Protein AF-A0A4W5P3E5-F1 (afdb_monomer_lite)

InterPro domains:
  IPR001308 Electron transfer flavoprotein alpha subunit/FixB [PTHR43153] (3-59)
  IPR014731 Electron transfer flavoprotein, alpha subunit, C-terminal [PF00766] (3-30)
  IPR018206 Electron transfer flavoprotein subunit alpha, conserved site [PS00696] (13-39)
  IPR029035 DHS-like NAD/FAD-binding domain superfamily [SSF52467] (2-59)

Secondary structure (DSSP, 8-state):
----SS-PPP-SEEEEES----HHHHHHHTT-SEEEEEES-TT-GGGGT-SEEEE--TT--

Foldseek 3Di:
DDDDDDDDDAAQEAEAEQDLCPPVNCVVPLRHVAYEYEHQDCPRPSVVRHPHYDHDDPPDD

Structure (mmCIF, N/CA/C/O backbone):
data_AF-A0A4W5P3E5-F1
#
_entry.id   AF-A0A4W5P3E5-F1
#
loop_
_atom_site.group_PDB
_atom_site.id
_atom_site.type_symbol
_atom_site.label_atom_id
_atom_site.label_alt_id
_atom_site.label_comp_id
_atom_site.label_asym_id
_atom_site.label_entity_id
_atom_site.label_seq_id
_atom_site.pdbx_PDB_ins_code
_atom_site.Cartn_x
_atom_site.Cartn_y
_atom_site.Cartn_z
_atom_site.occupancy
_atom_site.B_iso_or_equiv
_atom_site.auth_seq_id
_atom_site.auth_comp_id
_atom_site.auth_asym_id
_atom_site.auth_atom_id
_atom_site.pdbx_PDB_model_num
ATOM 1 N N . ARG A 1 1 ? -17.220 22.788 10.458 1.00 47.78 1 ARG A N 1
ATOM 2 C CA . ARG A 1 1 ? -17.522 22.961 11.904 1.00 47.78 1 ARG A CA 1
ATOM 3 C C . ARG A 1 1 ? -16.471 22.185 12.690 1.00 47.78 1 ARG A C 1
ATOM 5 O O . ARG A 1 1 ? -16.376 20.997 12.420 1.00 47.78 1 ARG A O 1
ATOM 12 N N . PRO A 1 2 ? -15.685 22.784 13.602 1.00 45.50 2 PRO A N 1
ATOM 13 C CA . PRO A 1 2 ? -14.885 21.989 14.521 1.00 45.50 2 PRO A CA 1
ATOM 14 C C . PRO A 1 2 ? -15.807 21.483 15.633 1.00 45.50 2 PRO A C 1
ATOM 16 O O . PRO A 1 2 ? -16.496 22.272 16.279 1.00 45.50 2 PRO A O 1
ATOM 19 N N . ILE A 1 3 ? -15.847 20.172 15.834 1.00 45.56 3 ILE A N 1
ATOM 20 C CA . ILE A 1 3 ? -16.457 19.564 17.014 1.00 45.56 3 ILE A CA 1
ATOM 21 C C . ILE A 1 3 ? -15.380 18.716 17.680 1.00 45.56 3 ILE A C 1
ATOM 23 O O . ILE A 1 3 ? -14.884 17.774 17.077 1.00 45.56 3 ILE A O 1
ATOM 27 N N . GLY A 1 4 ? -15.066 19.064 18.931 1.00 46.50 4 GLY A N 1
ATOM 28 C CA . GLY A 1 4 ? -14.435 18.164 19.895 1.00 46.50 4 GLY A CA 1
ATOM 29 C C . GLY A 1 4 ? -12.910 18.161 19.888 1.00 46.50 4 GLY A C 1
ATOM 30 O O . GLY A 1 4 ? -12.268 17.794 18.917 1.00 46.50 4 GLY A O 1
ATOM 31 N N . LYS A 1 5 ? -12.322 18.566 21.009 1.00 48.97 5 LYS A N 1
ATOM 32 C CA . LYS A 1 5 ? -10.881 18.589 21.270 1.00 48.97 5 LYS A CA 1
ATOM 33 C C . LYS A 1 5 ? -10.242 17.184 21.201 1.00 48.97 5 LYS A C 1
ATOM 35 O O . LYS A 1 5 ? -10.875 16.190 21.538 1.00 48.97 5 LYS A O 1
ATOM 40 N N . THR A 1 6 ? -8.942 17.173 20.874 1.00 58.59 6 THR A N 1
ATOM 41 C CA . THR A 1 6 ? -7.928 16.141 21.208 1.00 58.59 6 THR A CA 1
ATOM 42 C C . THR A 1 6 ? -8.034 14.746 20.571 1.00 58.59 6 THR A C 1
ATOM 44 O O . THR A 1 6 ? -8.002 13.742 21.273 1.00 58.59 6 THR A O 1
ATOM 47 N N . GLY A 1 7 ? -8.022 14.646 19.240 1.00 47.91 7 GLY A N 1
ATOM 48 C CA . GLY A 1 7 ? -7.749 13.376 18.559 1.00 47.91 7 GLY A CA 1
ATOM 49 C C . GLY A 1 7 ? -7.350 13.607 17.108 1.00 47.91 7 GLY A C 1
ATOM 50 O O . GLY A 1 7 ? -8.010 14.365 16.408 1.00 47.91 7 GLY A O 1
ATOM 51 N N . ARG A 1 8 ? -6.235 13.014 16.674 1.00 55.56 8 ARG A N 1
ATOM 52 C CA . ARG A 1 8 ? -5.750 13.019 15.282 1.00 55.56 8 ARG A CA 1
ATOM 53 C C . ARG A 1 8 ? -6.936 12.696 14.360 1.00 55.56 8 ARG A C 1
ATOM 55 O O . ARG A 1 8 ? -7.594 11.697 14.613 1.00 55.56 8 ARG A O 1
ATOM 62 N N . GLY A 1 9 ? -7.264 13.555 13.391 1.00 59.12 9 GLY A N 1
ATOM 63 C CA . GLY A 1 9 ? -8.443 13.364 12.535 1.00 59.12 9 GLY A CA 1
ATOM 64 C C . GLY A 1 9 ? -8.408 11.991 11.866 1.00 59.12 9 GLY A C 1
ATOM 65 O O . GLY A 1 9 ? -7.378 11.615 11.311 1.00 59.12 9 GLY A O 1
ATOM 66 N N . TRP A 1 10 ? -9.494 11.227 11.980 1.00 62.88 10 TRP A N 1
ATOM 67 C CA . TRP A 1 10 ? -9.580 9.898 11.381 1.00 62.88 10 TRP A CA 1
ATOM 68 C C . TRP A 1 10 ? -9.708 10.100 9.873 1.00 62.88 10 TRP A C 1
ATOM 70 O O . TRP A 1 10 ? -10.613 10.796 9.413 1.00 62.88 10 TRP A O 1
ATOM 80 N N . VAL A 1 11 ? -8.760 9.566 9.109 1.00 78.56 11 VAL A N 1
ATOM 81 C CA . VAL A 1 11 ? -8.807 9.627 7.649 1.00 78.56 11 VAL A CA 1
ATOM 82 C C . VAL A 1 11 ? -9.841 8.606 7.189 1.00 78.56 11 VAL A C 1
ATOM 84 O O . VAL A 1 11 ? -9.674 7.409 7.386 1.00 78.56 11 VAL A O 1
ATOM 87 N N . GLU A 1 12 ? -10.947 9.048 6.602 1.00 86.81 12 GLU A N 1
ATOM 88 C CA . GLU A 1 12 ? -11.943 8.099 6.086 1.00 86.81 12 GLU A CA 1
ATOM 89 C C . GLU A 1 12 ? -11.515 7.492 4.745 1.00 86.81 12 GLU A C 1
ATOM 91 O O . GLU A 1 12 ? -11.788 6.326 4.482 1.00 86.81 12 GLU A O 1
ATOM 96 N N . LEU A 1 13 ? -10.808 8.263 3.918 1.00 90.62 13 LEU A N 1
ATOM 97 C CA . LEU A 1 13 ? -10.335 7.850 2.602 1.00 90.62 13 LEU A CA 1
ATOM 98 C C . LEU A 1 13 ? -8.889 8.295 2.396 1.00 90.62 13 LEU A C 1
ATOM 100 O O . LEU A 1 13 ? -8.578 9.483 2.491 1.00 90.62 13 LEU A O 1
ATOM 104 N N . TYR A 1 14 ? -8.031 7.339 2.065 1.00 92.75 14 TYR A N 1
ATOM 105 C CA . TYR A 1 14 ? -6.642 7.543 1.697 1.00 92.75 14 TYR A CA 1
ATOM 106 C C . TYR A 1 14 ? -6.420 7.126 0.247 1.00 92.75 14 TYR A C 1
ATOM 108 O O . TYR A 1 14 ? -6.739 6.001 -0.127 1.00 92.75 14 TYR A O 1
ATOM 116 N N . ILE A 1 15 ? -5.864 8.019 -0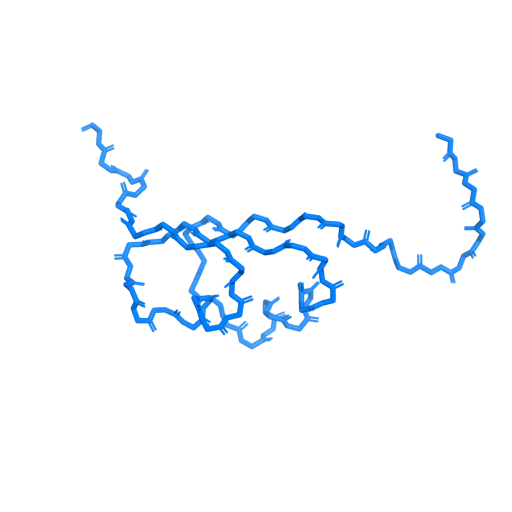.571 1.00 94.25 15 ILE A N 1
ATOM 117 C CA . ILE A 1 15 ? -5.570 7.740 -1.980 1.00 94.25 15 ILE A CA 1
ATOM 118 C C . ILE A 1 15 ? -4.057 7.843 -2.183 1.00 94.25 15 ILE A C 1
ATOM 120 O O . ILE A 1 15 ? -3.488 8.933 -2.130 1.00 94.25 15 ILE A O 1
ATOM 124 N N . ALA A 1 16 ? -3.411 6.702 -2.407 1.00 94.31 16 ALA A N 1
ATOM 125 C CA . ALA A 1 16 ? -1.998 6.584 -2.732 1.00 94.31 16 ALA A CA 1
ATOM 126 C C . ALA A 1 16 ? -1.815 6.574 -4.256 1.00 94.31 16 ALA A C 1
ATOM 128 O O . ALA A 1 16 ? -2.276 5.659 -4.934 1.00 94.31 16 ALA A O 1
ATOM 129 N N . VAL A 1 17 ? -1.134 7.585 -4.797 1.00 95.75 17 VAL A N 1
ATOM 130 C CA . VAL A 1 17 ? -0.878 7.732 -6.240 1.00 95.75 17 VAL A CA 1
ATO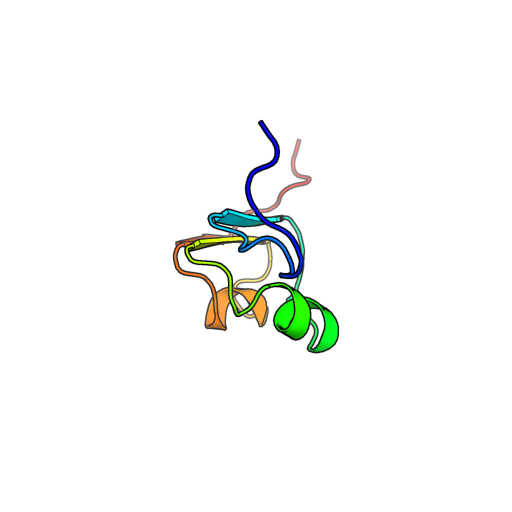M 131 C C . VAL A 1 17 ? 0.629 7.782 -6.464 1.00 95.75 17 VAL A C 1
ATOM 133 O O . VAL A 1 17 ? 1.277 8.705 -5.977 1.00 95.75 17 VAL A O 1
ATOM 136 N N . ALA A 1 18 ? 1.178 6.795 -7.180 1.00 94.06 18 ALA A N 1
ATOM 137 C CA . ALA A 1 18 ? 2.622 6.622 -7.389 1.00 94.06 18 ALA A CA 1
ATOM 138 C C . ALA A 1 18 ? 3.430 6.508 -6.077 1.00 94.06 18 ALA A C 1
ATOM 140 O O . ALA A 1 18 ? 4.521 7.068 -5.953 1.00 94.06 18 ALA A O 1
ATOM 141 N N . ILE A 1 19 ? 2.886 5.805 -5.077 1.00 94.06 19 ILE A N 1
ATOM 142 C CA . ILE A 1 19 ? 3.555 5.567 -3.793 1.00 94.06 19 ILE A CA 1
ATOM 143 C C . ILE A 1 19 ? 3.734 4.068 -3.584 1.00 94.06 19 ILE A C 1
ATOM 145 O O . ILE A 1 19 ? 2.751 3.336 -3.546 1.00 94.06 19 ILE A O 1
ATOM 149 N N . SER A 1 20 ? 4.975 3.626 -3.377 1.00 89.50 20 SER A N 1
ATOM 150 C CA . SER A 1 20 ? 5.298 2.205 -3.197 1.00 89.50 20 SER A CA 1
ATOM 151 C C . SER A 1 20 ? 4.836 1.622 -1.858 1.00 89.50 20 SER A C 1
ATOM 153 O O . SER A 1 20 ? 4.592 0.429 -1.760 1.00 89.50 20 SER A O 1
ATOM 155 N N . GLY A 1 21 ? 4.672 2.446 -0.817 1.00 87.50 21 GLY A N 1
ATOM 156 C CA . GLY A 1 21 ? 4.233 1.991 0.510 1.00 87.50 21 GLY A CA 1
ATOM 157 C C . GLY A 1 21 ? 5.377 1.674 1.482 1.00 87.50 21 GLY A C 1
ATOM 158 O O . GLY A 1 21 ? 5.327 0.682 2.200 1.00 87.50 21 GLY A O 1
ATOM 159 N N . ALA A 1 22 ? 6.411 2.522 1.546 1.00 90.88 22 ALA A N 1
ATOM 160 C CA . ALA A 1 22 ? 7.454 2.420 2.576 1.00 90.88 22 ALA A CA 1
ATOM 161 C C . ALA A 1 22 ? 6.866 2.402 4.007 1.00 90.88 22 ALA A C 1
ATOM 163 O O . ALA A 1 22 ? 5.836 3.021 4.272 1.00 90.88 22 ALA A O 1
ATOM 164 N N . ILE A 1 23 ? 7.548 1.750 4.958 1.00 85.88 23 ILE A N 1
ATOM 165 C CA . ILE A 1 23 ? 7.052 1.496 6.331 1.00 85.88 23 ILE A CA 1
ATOM 166 C C . ILE A 1 23 ? 6.538 2.769 7.029 1.00 85.88 23 ILE A C 1
ATOM 168 O O . ILE A 1 23 ? 5.488 2.755 7.672 1.00 85.88 23 ILE A O 1
ATOM 172 N N . GLN A 1 24 ? 7.246 3.889 6.883 1.00 84.06 24 GLN A N 1
ATOM 173 C CA . GLN A 1 24 ? 6.864 5.175 7.473 1.00 84.06 24 GLN A CA 1
ATOM 174 C C . GLN A 1 24 ? 5.596 5.754 6.835 1.00 84.06 24 GLN A C 1
ATOM 176 O O . GLN A 1 24 ? 4.821 6.427 7.511 1.00 84.06 24 GLN A O 1
ATOM 181 N N . HIS A 1 25 ? 5.375 5.477 5.550 1.00 82.62 25 HIS A N 1
ATOM 182 C CA . HIS A 1 25 ? 4.171 5.874 4.836 1.00 82.62 25 HIS A CA 1
ATOM 183 C C . HIS A 1 25 ? 2.960 5.083 5.343 1.00 82.62 25 HIS A C 1
ATOM 185 O O . HIS A 1 25 ? 1.960 5.676 5.740 1.00 82.62 25 HIS A O 1
ATOM 191 N N . LEU A 1 26 ? 3.094 3.755 5.434 1.00 84.50 26 LEU A N 1
ATOM 192 C CA . LEU A 1 26 ? 2.051 2.859 5.944 1.00 84.50 26 LEU A CA 1
ATOM 193 C C . LEU A 1 26 ? 1.643 3.204 7.382 1.00 84.50 26 LEU A C 1
ATOM 195 O O . LEU A 1 26 ? 0.458 3.249 7.705 1.00 84.50 26 LEU A O 1
ATOM 199 N N . ALA A 1 27 ? 2.610 3.532 8.243 1.00 85.06 27 ALA A N 1
ATOM 200 C CA . ALA A 1 27 ? 2.346 3.903 9.632 1.00 85.06 27 ALA A CA 1
ATOM 201 C C . ALA A 1 27 ? 1.415 5.123 9.785 1.00 85.06 27 ALA A C 1
ATOM 203 O O . ALA A 1 27 ? 0.717 5.222 10.793 1.00 85.06 27 ALA A O 1
ATOM 204 N N . GLY A 1 28 ? 1.407 6.039 8.810 1.00 82.50 28 GLY A N 1
ATOM 205 C CA . GLY A 1 28 ? 0.571 7.242 8.822 1.00 82.50 28 GLY A CA 1
ATOM 206 C C . GLY A 1 28 ? -0.826 7.064 8.222 1.00 82.50 28 GLY A C 1
ATOM 207 O O . GLY A 1 28 ? -1.679 7.917 8.449 1.00 82.50 28 GLY A O 1
ATOM 208 N N . MET A 1 29 ? -1.059 5.981 7.474 1.00 88.50 29 MET A N 1
ATOM 209 C CA . MET A 1 29 ? -2.287 5.762 6.696 1.00 88.50 29 MET A CA 1
ATOM 210 C C . MET A 1 29 ? -3.053 4.493 7.077 1.00 88.50 29 MET A C 1
ATOM 212 O O . MET A 1 29 ? -4.229 4.402 6.744 1.00 88.50 29 MET A O 1
ATOM 216 N N . LYS A 1 30 ? -2.437 3.555 7.810 1.00 81.06 30 LYS A N 1
ATOM 217 C CA . LYS A 1 30 ? -3.026 2.249 8.164 1.00 81.06 30 LYS A CA 1
ATOM 218 C C . LYS A 1 30 ? -4.371 2.314 8.896 1.00 81.06 30 LYS A C 1
ATOM 220 O O . LYS A 1 30 ? -5.128 1.357 8.844 1.00 81.06 30 LYS A O 1
ATOM 225 N N . ASP A 1 31 ? -4.648 3.417 9.592 1.00 86.06 31 ASP A N 1
ATOM 226 C CA . ASP A 1 31 ? -5.892 3.605 10.347 1.00 86.06 31 ASP A CA 1
ATOM 227 C C . ASP A 1 31 ? -6.993 4.243 9.475 1.00 86.06 31 ASP A C 1
ATOM 229 O O . ASP A 1 31 ? -8.043 4.640 9.983 1.00 86.06 31 ASP A O 1
ATOM 233 N N . SER A 1 32 ? -6.751 4.382 8.164 1.00 89.50 32 SER A N 1
ATOM 234 C CA . SER A 1 32 ? -7.746 4.895 7.228 1.00 89.50 32 SER A CA 1
ATOM 235 C C . SER A 1 32 ? -8.850 3.872 7.007 1.00 89.50 32 SER A C 1
ATOM 237 O O . SER A 1 32 ?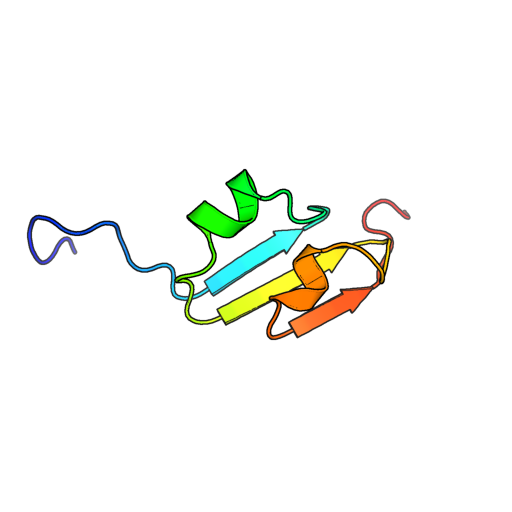 -8.581 2.683 6.869 1.00 89.50 32 SER A O 1
ATOM 239 N N . LYS A 1 33 ? -10.100 4.332 6.930 1.00 91.00 33 LYS A N 1
ATOM 240 C CA . LYS A 1 33 ? -11.243 3.432 6.707 1.00 91.00 33 LYS A CA 1
ATOM 241 C C . LYS A 1 33 ? -11.259 2.832 5.298 1.00 91.00 33 LYS A C 1
ATOM 243 O O . LYS A 1 33 ? -11.795 1.744 5.106 1.00 91.00 33 LYS A O 1
ATOM 248 N N . THR A 1 34 ? -10.739 3.557 4.314 1.00 93.50 34 THR A N 1
ATOM 249 C CA . THR A 1 34 ? -10.621 3.084 2.936 1.00 93.50 34 THR A CA 1
ATOM 250 C C . THR A 1 34 ? -9.305 3.548 2.330 1.00 93.50 34 THR A C 1
ATOM 252 O O . THR A 1 34 ? -8.961 4.726 2.423 1.00 93.50 34 THR A O 1
ATOM 255 N N . ILE A 1 35 ? -8.590 2.634 1.686 1.00 94.94 35 ILE A N 1
ATOM 256 C CA . ILE A 1 35 ? -7.307 2.844 1.026 1.00 94.94 35 ILE A CA 1
ATOM 257 C C . ILE A 1 35 ? -7.453 2.497 -0.457 1.00 94.94 35 ILE A C 1
ATOM 259 O O . ILE A 1 35 ? -7.797 1.375 -0.826 1.00 94.94 35 ILE A O 1
ATOM 263 N N . VAL A 1 36 ? -7.145 3.463 -1.317 1.00 97.19 36 VAL A N 1
ATOM 264 C CA . VAL A 1 36 ? -7.083 3.296 -2.772 1.00 97.19 36 VAL A CA 1
ATOM 265 C C . VAL A 1 36 ? -5.638 3.470 -3.218 1.00 97.19 36 VAL A C 1
ATOM 267 O O . VAL A 1 36 ? -5.018 4.479 -2.890 1.00 97.19 36 VAL A O 1
ATOM 270 N N . ALA A 1 37 ? -5.107 2.520 -3.980 1.00 97.25 37 ALA A N 1
ATOM 271 C CA . ALA A 1 37 ? -3.760 2.569 -4.532 1.00 97.25 37 ALA A CA 1
ATOM 272 C C . ALA A 1 37 ? -3.791 2.599 -6.063 1.00 97.25 37 ALA A C 1
ATOM 274 O O . ALA A 1 37 ? -4.439 1.767 -6.696 1.00 97.25 37 ALA A O 1
ATOM 275 N N . ILE A 1 38 ? -3.060 3.542 -6.658 1.00 97.62 38 ILE A N 1
ATOM 276 C CA . ILE A 1 38 ? -2.778 3.581 -8.093 1.00 97.62 38 ILE A CA 1
ATOM 277 C C . ILE A 1 38 ? -1.266 3.639 -8.276 1.00 97.62 38 ILE A C 1
ATOM 279 O O . ILE A 1 38 ? -0.623 4.607 -7.857 1.00 97.62 38 ILE A O 1
ATOM 283 N N . ASN A 1 39 ? -0.690 2.604 -8.880 1.00 96.88 39 ASN A N 1
ATOM 284 C CA . ASN A 1 39 ? 0.751 2.528 -9.094 1.00 96.88 39 ASN A CA 1
ATOM 285 C C . ASN A 1 39 ? 1.099 1.632 -10.292 1.00 96.88 39 ASN A C 1
ATOM 287 O O . ASN A 1 39 ? 0.272 0.845 -10.742 1.00 96.88 39 ASN A O 1
ATOM 291 N N . LYS A 1 40 ? 2.312 1.768 -10.829 1.00 95.94 40 LYS A N 1
ATOM 292 C CA . LYS A 1 40 ? 2.760 1.043 -12.024 1.00 95.94 40 LYS A CA 1
ATOM 293 C C . LYS A 1 40 ? 3.204 -0.385 -11.720 1.00 95.94 40 LYS A C 1
ATOM 295 O O . LYS A 1 40 ? 3.002 -1.261 -12.556 1.00 95.94 40 LYS A O 1
ATOM 300 N N . ASP A 1 41 ? 3.837 -0.597 -10.571 1.00 95.56 41 ASP A N 1
ATOM 301 C CA . ASP A 1 41 ? 4.377 -1.897 -10.184 1.00 95.56 41 ASP A CA 1
ATOM 302 C C . ASP A 1 41 ? 3.355 -2.666 -9.331 1.00 95.56 41 ASP A C 1
ATOM 304 O O . ASP A 1 41 ? 3.084 -2.236 -8.211 1.00 95.56 41 ASP A O 1
ATOM 308 N N . PRO A 1 42 ? 2.766 -3.775 -9.821 1.00 95.44 42 PRO A N 1
ATOM 309 C CA . PRO A 1 42 ? 1.798 -4.560 -9.052 1.00 95.44 42 PRO A CA 1
ATOM 310 C C . PRO A 1 42 ? 2.386 -5.189 -7.781 1.00 95.44 42 PRO A C 1
ATOM 312 O O . PRO A 1 42 ? 1.624 -5.560 -6.892 1.00 95.44 42 PRO A O 1
ATOM 315 N N . GLU A 1 43 ? 3.713 -5.294 -7.680 1.00 95.56 43 GLU A N 1
ATOM 316 C CA . GLU A 1 43 ? 4.403 -5.883 -6.530 1.00 95.56 43 GLU A CA 1
ATOM 317 C C . GLU A 1 43 ? 4.677 -4.859 -5.413 1.00 95.56 43 GLU A C 1
ATOM 319 O O . GLU A 1 43 ? 5.227 -5.210 -4.363 1.00 95.56 43 GLU A O 1
ATOM 324 N N . ASP A 1 44 ? 4.294 -3.589 -5.603 1.00 95.75 44 ASP A N 1
ATOM 325 C CA . ASP A 1 44 ? 4.552 -2.550 -4.611 1.00 95.75 44 ASP A CA 1
ATOM 326 C C . ASP A 1 44 ? 3.802 -2.815 -3.284 1.00 95.75 44 ASP A C 1
ATOM 328 O O . ASP A 1 44 ? 2.593 -3.086 -3.287 1.00 95.75 44 ASP A O 1
ATOM 332 N N . PRO A 1 45 ? 4.470 -2.665 -2.118 1.00 94.56 45 PRO A N 1
ATOM 333 C CA . PRO A 1 45 ? 3.892 -2.933 -0.797 1.00 94.56 45 PRO A CA 1
ATOM 334 C C . PRO A 1 45 ? 2.553 -2.247 -0.495 1.00 94.56 45 PRO A C 1
ATOM 336 O O . PRO A 1 45 ? 1.772 -2.757 0.308 1.00 94.56 45 PRO A O 1
ATOM 339 N N . ILE A 1 46 ? 2.258 -1.107 -1.123 1.00 95.62 46 ILE A N 1
ATOM 340 C CA . ILE A 1 46 ? 0.985 -0.399 -0.959 1.00 95.62 46 ILE A CA 1
ATOM 341 C C . ILE A 1 46 ? -0.223 -1.272 -1.325 1.00 95.62 46 ILE A C 1
ATOM 343 O O . ILE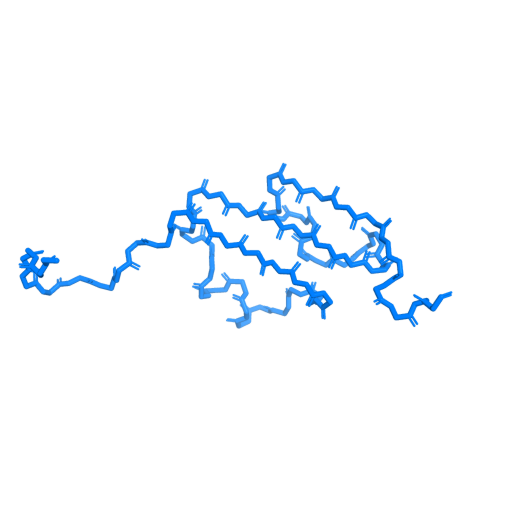 A 1 46 ? -1.271 -1.156 -0.692 1.00 95.62 46 ILE A O 1
ATOM 347 N N . PHE A 1 47 ? -0.078 -2.179 -2.298 1.00 96.06 47 PHE A N 1
ATOM 348 C CA . PHE A 1 47 ? -1.163 -3.057 -2.733 1.00 96.06 47 PHE A CA 1
ATOM 349 C C . PHE A 1 47 ? -1.502 -4.134 -1.700 1.00 96.06 47 PHE A C 1
ATOM 351 O O . PHE A 1 47 ? -2.616 -4.644 -1.705 1.00 96.06 47 PHE A O 1
ATOM 358 N N . GLN A 1 48 ? -0.598 -4.428 -0.760 1.00 94.06 48 GLN A N 1
ATOM 359 C CA . GLN A 1 48 ? -0.858 -5.380 0.328 1.00 94.06 48 GLN A CA 1
ATOM 360 C C . GLN A 1 48 ? -1.831 -4.828 1.377 1.00 94.06 48 GLN A C 1
ATOM 362 O O . GLN A 1 48 ? -2.409 -5.597 2.141 1.00 94.06 48 GLN A O 1
ATOM 367 N N . VAL A 1 49 ? -1.991 -3.502 1.437 1.00 93.25 49 VAL A N 1
ATOM 368 C CA . VAL A 1 49 ? -2.853 -2.820 2.415 1.00 93.25 49 VAL A CA 1
ATOM 369 C C . VAL A 1 49 ? -4.020 -2.068 1.772 1.00 93.25 49 VAL A C 1
ATOM 371 O O . VAL A 1 49 ? -4.805 -1.454 2.487 1.00 93.25 49 VAL A O 1
ATOM 374 N N . ALA A 1 50 ? -4.116 -2.052 0.440 1.00 95.75 50 ALA A N 1
ATOM 375 C CA . ALA A 1 50 ? -5.147 -1.309 -0.273 1.00 95.75 50 ALA A CA 1
ATOM 376 C C . ALA A 1 50 ? -6.463 -2.093 -0.347 1.00 95.75 50 ALA A C 1
ATOM 378 O O . ALA A 1 50 ? -6.466 -3.275 -0.683 1.00 95.75 50 ALA A O 1
ATOM 379 N N . ASP A 1 51 ? -7.586 -1.413 -0.113 1.00 96.81 51 ASP A N 1
ATOM 380 C CA . ASP A 1 51 ? -8.921 -1.972 -0.361 1.00 96.81 51 ASP A CA 1
ATOM 381 C C . ASP A 1 51 ? -9.222 -2.025 -1.864 1.00 96.81 51 ASP A C 1
ATOM 383 O O . ASP A 1 51 ? -9.878 -2.943 -2.355 1.00 96.81 51 ASP A O 1
ATOM 387 N N . TYR A 1 52 ? -8.722 -1.031 -2.603 1.00 97.62 52 TYR A N 1
ATOM 388 C CA . TYR A 1 52 ? -8.851 -0.941 -4.052 1.00 97.62 52 TYR A CA 1
ATOM 389 C C . TYR A 1 52 ? -7.491 -0.645 -4.679 1.00 97.62 52 TYR A C 1
ATOM 391 O O . TYR A 1 52 ? -6.823 0.313 -4.294 1.00 97.62 52 TYR A O 1
ATOM 399 N N . GLY A 1 53 ? -7.099 -1.439 -5.674 1.00 96.94 53 GLY A N 1
ATOM 400 C CA . GLY A 1 53 ? -5.844 -1.277 -6.403 1.00 96.94 53 GLY A CA 1
ATOM 401 C C . GLY A 1 53 ? -6.066 -1.133 -7.907 1.00 96.94 53 GLY A C 1
ATOM 402 O O . GLY A 1 53 ? -6.812 -1.910 -8.499 1.00 96.94 53 GLY A O 1
ATOM 403 N N . LEU A 1 54 ? -5.396 -0.164 -8.528 1.00 97.75 54 LEU A N 1
ATOM 404 C CA . LEU A 1 54 ? -5.283 -0.029 -9.978 1.00 97.75 54 LEU A CA 1
ATOM 405 C C . LEU A 1 54 ? -3.807 -0.043 -10.381 1.00 97.75 54 LEU A C 1
ATOM 407 O O . LEU A 1 54 ? -3.033 0.828 -9.982 1.00 97.75 54 LEU A O 1
ATOM 411 N N . VAL A 1 55 ? -3.440 -1.012 -11.217 1.00 97.25 55 VAL A N 1
ATOM 412 C CA . VAL A 1 55 ? -2.107 -1.081 -11.819 1.00 97.25 55 VAL A CA 1
ATOM 413 C C . VAL A 1 55 ? -2.125 -0.272 -13.111 1.00 97.25 55 VAL A C 1
ATOM 415 O O . VAL A 1 55 ? -2.763 -0.669 -14.086 1.00 97.25 55 VAL A O 1
ATOM 418 N N . ALA A 1 56 ? -1.478 0.890 -13.105 1.00 95.38 56 ALA A N 1
ATOM 419 C CA . ALA A 1 56 ? -1.462 1.803 -14.241 1.00 95.38 56 ALA A CA 1
ATOM 420 C C . ALA A 1 56 ? -0.198 2.666 -14.256 1.00 95.38 56 ALA A C 1
ATOM 422 O O . ALA A 1 56 ? 0.307 3.086 -13.214 1.00 95.38 56 ALA A O 1
ATOM 423 N N . ASP A 1 57 ? 0.289 2.976 -15.458 1.00 92.94 57 ASP A N 1
ATOM 424 C CA . ASP A 1 57 ? 1.325 3.989 -15.632 1.00 92.94 57 ASP A CA 1
ATOM 425 C C . ASP A 1 57 ? 0.688 5.385 -15.609 1.00 92.94 57 ASP A C 1
ATOM 427 O O . ASP A 1 57 ? -0.084 5.753 -16.493 1.00 92.94 57 ASP A O 1
ATOM 431 N N . LEU A 1 58 ? 1.006 6.150 -14.568 1.00 87.75 58 LEU A N 1
ATOM 432 C CA . LEU A 1 58 ? 0.422 7.462 -14.289 1.00 87.75 58 LEU A CA 1
ATOM 433 C C . LEU A 1 58 ? 1.015 8.599 -15.130 1.00 87.75 58 LEU A C 1
ATOM 435 O O . LEU A 1 58 ? 0.472 9.703 -15.122 1.00 87.75 58 LEU A O 1
ATOM 439 N N . PHE A 1 59 ? 2.129 8.355 -15.824 1.00 86.12 59 PHE A N 1
ATOM 440 C CA . PHE A 1 59 ? 2.859 9.381 -16.574 1.00 86.12 59 PH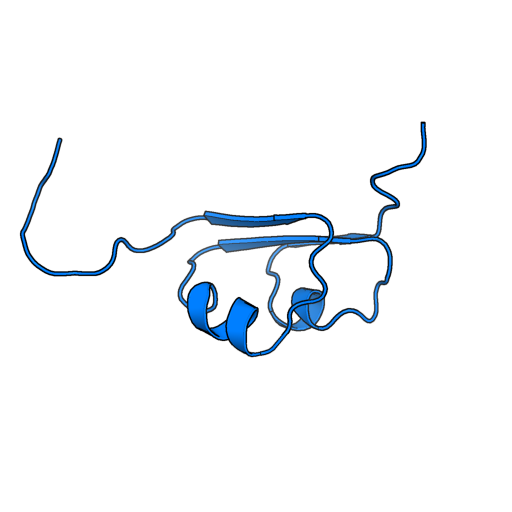E A CA 1
ATOM 441 C C . PHE A 1 59 ? 2.871 9.129 -18.085 1.00 86.12 59 PHE A C 1
ATOM 443 O O . PHE A 1 59 ? 3.524 9.874 -18.822 1.00 86.12 59 PHE A O 1
ATOM 450 N N . LEU A 1 60 ? 2.142 8.115 -18.560 1.00 80.06 60 LEU A N 1
ATOM 451 C CA . LEU A 1 60 ? 1.863 7.970 -19.984 1.00 80.06 60 LEU A CA 1
ATOM 452 C C . LEU A 1 60 ? 0.975 9.140 -20.448 1.00 80.06 60 LEU A C 1
ATOM 454 O O . LEU A 1 60 ? -0.041 9.443 -19.824 1.00 80.06 60 LEU A O 1
ATOM 458 N N . ARG A 1 61 ? 1.404 9.820 -21.517 1.00 66.62 61 ARG A N 1
ATOM 459 C CA . ARG A 1 61 ? 0.614 10.845 -22.216 1.00 66.62 61 ARG A CA 1
ATOM 460 C C . ARG A 1 61 ? -0.350 10.217 -23.208 1.00 66.62 61 ARG A C 1
ATOM 462 O O . ARG A 1 61 ? 0.054 9.216 -23.839 1.00 66.62 61 ARG A O 1
#

Radius of gyration: 13.66 Å; chains: 1; boun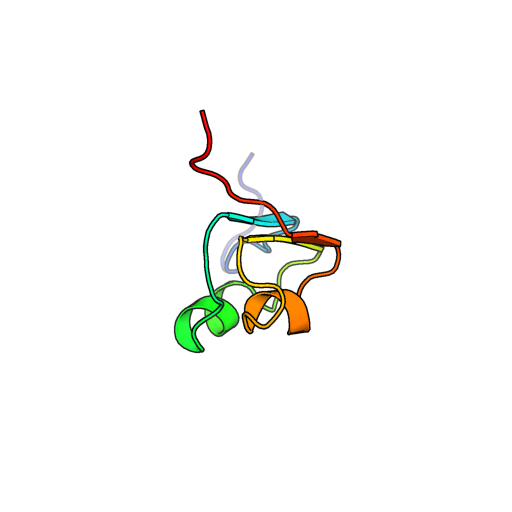ding box: 25×29×44 Å

Organism: NCBI:txid62062

pLDDT: mean 84.73, std 15.86, range [45.5, 97.75]

Sequence (61 aa):
RPIGKTGRGWVELYIAVAISGAIQHLAGMKDSKTIVAINKDPEDPIFQVADYGLVADLFLR